Protein 8RW6 (pdb70)

Secondary structure (DSSP, 8-state):
--SEEEEEE-TT-BEEEE-THHHHHH---HHHHBTSBGGGTB-GGGHHHHHHHHHHHTT-SS-EEPPPEEEE-TTS-EEEEEEEEEEEEETTTTEEEEEEEEEEE-

Structure (mmCIF, N/CA/C/O backbone):
data_8RW6
#
_entry.id   8RW6
#
_cell.length_a   30.236
_cell.length_b   37.348
_cell.length_c   76.116
_cell.angle_alpha   90.00
_cell.angle_beta   90.00
_cell.angle_gamma   90.00
#
_symmetry.space_group_name_H-M   'P 21 21 21'
#
loop_
_entity.id
_entity.type
_entity.pdbx_description
1 polymer 'Basic helix-loop-helix ARNT-like protein 1'
2 water water
#
loop_
_atom_site.group_PDB
_atom_site.id
_atom_site.type_symbol
_atom_site.label_atom_id
_atom_site.label_alt_id
_atom_site.label_comp_id
_atom_site.label_asym_id
_atom_site.label_entity_id
_atom_site.label_seq_id
_atom_site.pdbx_PDB_ins_code
_atom_site.Cartn_x
_atom_site.Cartn_y
_atom_site.Cartn_z
_atom_site.occupancy
_atom_site.B_iso_or_equiv
_atom_site.auth_seq_id
_atom_site.auth_comp_id
_atom_site.auth_asym_id
_atom_site.auth_atom_id
_atom_site.pdbx_PDB_model_num
ATOM 1 N N . GLY A 1 1 ? 13.201 -17.535 -5.545 1.00 24.63 336 GLY B N 1
ATOM 2 C CA . GLY A 1 1 ? 12.170 -17.390 -4.535 1.00 19.84 336 GLY B CA 1
ATOM 3 C C . GLY A 1 1 ? 11.003 -16.556 -5.020 1.00 21.35 336 GLY B C 1
ATOM 4 O O . GLY A 1 1 ? 10.701 -16.539 -6.222 1.00 20.72 336 GLY B O 1
ATOM 5 N N . SER A 1 2 ? 10.347 -15.853 -4.091 1.00 19.16 337 SER B N 1
ATOM 6 C CA . SER A 1 2 ? 9.176 -15.048 -4.416 1.00 21.82 337 SER B CA 1
ATOM 7 C C . SER A 1 2 ? 9.353 -13.583 -4.024 1.00 20.49 337 SER B C 1
ATOM 8 O O . SER A 1 2 ? 8.377 -12.915 -3.672 1.00 22.43 337 SER B O 1
ATOM 11 N N . MET A 1 3 ? 10.593 -13.077 -4.057 1.00 18.46 338 MET B N 1
ATOM 12 C CA . MET A 1 3 ? 10.878 -11.651 -3.901 1.00 17.25 338 MET B CA 1
ATOM 13 C C . MET A 1 3 ? 10.871 -10.902 -5.230 1.00 18.19 338 MET B C 1
ATOM 14 O O . MET A 1 3 ? 11.160 -9.702 -5.263 1.00 15.65 338 MET B O 1
ATOM 19 N N . GLU A 1 4 ? 10.600 -11.588 -6.327 1.00 15.21 339 GLU B N 1
ATOM 20 C CA . GLU A 1 4 ? 10.515 -10.941 -7.621 1.00 15.31 339 GLU B CA 1
ATOM 21 C C . GLU A 1 4 ? 9.487 -11.695 -8.435 1.00 14.67 339 GLU B C 1
ATOM 22 O O . GLU A 1 4 ? 9.115 -12.822 -8.106 1.00 13.73 339 GLU B O 1
ATOM 28 N N . TYR A 1 5 ? 9.017 -11.059 -9.498 1.00 13.73 340 TYR B N 1
ATOM 29 C CA . TYR A 1 5 ? 8.173 -11.750 -10.454 1.00 13.00 340 TYR B CA 1
ATOM 30 C C . TYR A 1 5 ? 8.396 -11.114 -11.816 1.00 13.53 340 TYR B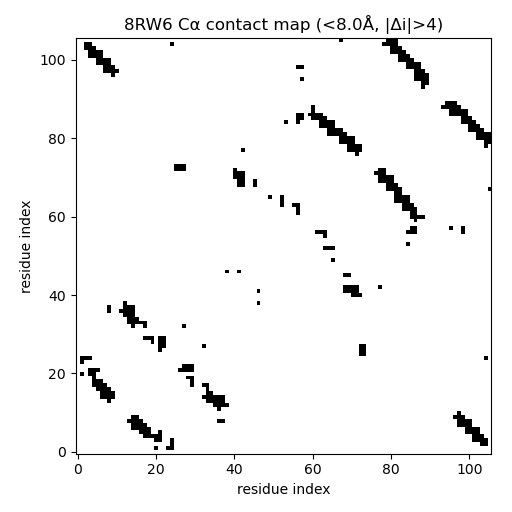 C 1
ATOM 31 O O . TYR A 1 5 ? 8.861 -9.977 -11.919 1.00 12.98 340 TYR B O 1
ATOM 40 N N . VAL A 1 6 ? 8.068 -11.866 -12.860 1.00 11.59 341 VAL B N 1
ATOM 41 C CA . VAL A 1 6 ? 8.343 -11.470 -14.235 1.00 13.88 341 VAL B CA 1
ATOM 42 C C . VAL A 1 6 ? 7.026 -11.105 -14.901 1.00 14.92 341 VAL B C 1
ATOM 43 O O . VAL A 1 6 ? 6.027 -11.822 -14.763 1.00 13.68 341 VAL B O 1
ATOM 47 N N . SER A 1 7 ? 7.031 -9.993 -15.631 1.00 13.06 342 SER B N 1
ATOM 48 C CA . SER A 1 7 ? 5.883 -9.575 -16.415 1.00 11.13 342 SER B CA 1
ATOM 49 C C . SER A 1 7 ? 6.352 -9.275 -17.829 1.00 12.33 342 SER B C 1
ATOM 50 O O . SER A 1 7 ? 7.547 -9.123 -18.078 1.00 13.68 342 SER B O 1
ATOM 53 N N . ARG A 1 8 ? 5.401 -9.177 -18.759 1.00 11.23 343 ARG B N 1
ATOM 54 C CA . ARG A 1 8 ? 5.672 -8.660 -20.096 1.00 10.35 343 ARG B CA 1
ATOM 55 C C . ARG A 1 8 ? 4.699 -7.533 -20.390 1.00 12.92 343 ARG B C 1
ATOM 56 O O . ARG A 1 8 ? 3.565 -7.535 -19.900 1.00 12.15 343 ARG B O 1
ATOM 64 N N . HIS A 1 9 ? 5.149 -6.570 -21.195 1.00 10.71 344 HIS B N 1
ATOM 65 C CA . HIS A 1 9 ? 4.371 -5.365 -21.444 1.00 11.64 344 HIS B CA 1
ATOM 66 C C . HIS A 1 9 ? 4.373 -5.001 -22.915 1.00 13.55 344 HIS B C 1
ATOM 67 O O . HIS A 1 9 ? 5.434 -4.911 -23.543 1.00 12.91 344 HIS B O 1
ATOM 74 N N . ALA A 1 10 ? 3.1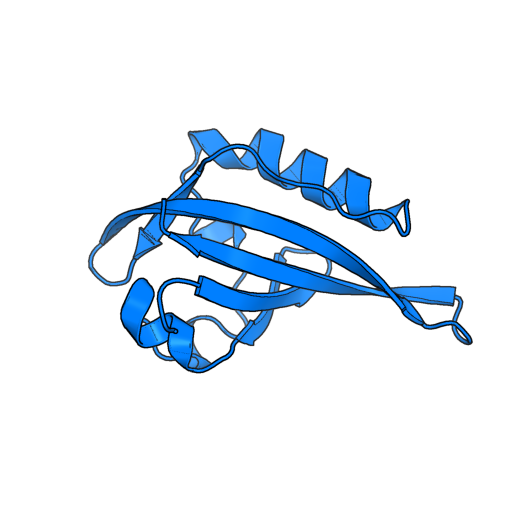71 -4.808 -23.451 1.00 13.47 345 ALA B N 1
ATOM 75 C CA . ALA A 1 10 ? 2.990 -4.228 -24.766 1.00 12.54 345 ALA B CA 1
ATOM 76 C C . ALA A 1 10 ? 3.301 -2.727 -24.715 1.00 13.13 345 ALA B C 1
ATOM 77 O O . ALA A 1 10 ? 3.595 -2.149 -23.658 1.00 12.38 345 ALA B O 1
ATOM 79 N N . ILE A 1 11 ? 3.179 -2.074 -25.873 1.00 13.67 346 ILE B N 1
ATOM 80 C CA . ILE A 1 11 ? 3.755 -0.742 -26.030 1.00 14.91 346 ILE B CA 1
ATOM 81 C C . ILE A 1 11 ? 3.059 0.336 -25.191 1.00 14.47 346 ILE B C 1
ATOM 82 O O . ILE A 1 11 ? 3.667 1.377 -24.910 1.00 12.12 346 ILE B O 1
ATOM 87 N N . ASP A 1 12 ? 1.815 0.136 -24.757 1.00 12.20 347 ASP B N 1
ATOM 88 C CA . ASP A 1 12 ? 1.199 1.118 -23.874 1.00 13.25 347 ASP B CA 1
ATOM 89 C C . ASP A 1 12 ? 1.309 0.716 -22.410 1.00 13.53 347 ASP B C 1
ATOM 90 O O . ASP A 1 12 ? 0.656 1.325 -21.553 1.00 12.76 347 ASP B O 1
ATOM 95 N N . GLY A 1 13 ? 2.135 -0.289 -22.110 1.00 11.81 348 GLY B N 1
ATOM 96 C CA . GLY A 1 13 ? 2.305 -0.783 -20.770 1.00 11.88 348 GLY B CA 1
ATOM 97 C C . GLY A 1 13 ? 1.434 -1.962 -20.427 1.00 10.21 348 GLY B C 1
ATOM 98 O O . GLY A 1 13 ? 1.622 -2.551 -19.360 1.00 11.48 348 GLY B O 1
ATOM 99 N N . LYS A 1 14 ? 0.505 -2.339 -21.305 1.00 10.24 349 LYS B N 1
ATOM 100 C CA . LYS A 1 14 ? -0.446 -3.397 -20.983 1.00 11.14 349 LYS B CA 1
ATOM 101 C C . LYS A 1 14 ? 0.268 -4.689 -20.587 1.00 9.52 349 LYS B C 1
ATOM 102 O O . LYS A 1 14 ? 1.134 -5.176 -21.314 1.00 10.59 349 LYS B O 1
ATOM 108 N N . PHE A 1 15 ? -0.097 -5.236 -19.425 1.00 11.02 350 PHE B N 1
ATOM 109 C CA . PHE A 1 15 ? 0.380 -6.558 -19.029 1.00 9.64 350 PHE B CA 1
ATOM 110 C C . PHE A 1 15 ? -0.105 -7.606 -20.016 1.00 11.74 350 PHE B C 1
ATOM 111 O O . PHE A 1 15 ? -1.313 -7.780 -20.200 1.00 10.34 350 PHE B O 1
ATOM 119 N N . VAL A 1 16 ? 0.822 -8.345 -20.620 1.00 9.89 351 VAL B N 1
ATOM 120 C CA . VAL A 1 16 ? 0.451 -9.471 -21.465 1.00 10.02 351 VAL B CA 1
ATOM 121 C C . VAL A 1 16 ? 0.982 -10.797 -20.932 1.00 14.42 351 VAL B C 1
ATOM 122 O O . VAL A 1 16 ? 0.706 -11.843 -21.521 1.00 12.51 351 VAL B O 1
ATOM 126 N N . PHE A 1 17 ? 1.732 -10.780 -19.838 1.00 10.59 352 PHE B N 1
ATOM 127 C CA . PHE A 1 17 ? 2.125 -11.988 -19.131 1.00 12.17 352 PHE B CA 1
ATOM 128 C C . PHE A 1 17 ? 2.422 -11.567 -17.704 1.00 13.88 352 PHE B C 1
ATOM 129 O O . PHE A 1 17 ? 2.993 -10.500 -17.489 1.00 12.54 352 PHE B O 1
ATOM 137 N N . VAL A 1 18 ? 2.017 -12.390 -16.738 1.00 12.03 353 VAL B N 1
ATOM 138 C CA . VAL A 1 18 ? 2.210 -12.114 -15.311 1.00 14.14 353 VAL B CA 1
ATOM 139 C C . VAL A 1 18 ? 2.436 -13.448 -14.621 1.00 15.90 353 VAL B C 1
ATOM 140 O O . VAL A 1 18 ? 1.512 -14.264 -14.563 1.00 14.75 353 VAL B O 1
ATOM 144 N N . ASP A 1 19 ? 3.632 -13.708 -14.097 1.00 14.70 354 ASP B N 1
ATOM 145 C CA . ASP A 1 19 ? 3.734 -15.025 -13.483 1.00 15.78 354 ASP B CA 1
ATOM 146 C C . ASP A 1 19 ? 3.137 -14.981 -12.077 1.00 13.00 354 ASP B C 1
ATOM 147 O O . ASP A 1 19 ? 2.976 -13.915 -11.476 1.00 12.99 354 ASP B O 1
ATOM 152 N N . GLN A 1 20 ? 2.796 -16.168 -11.562 1.00 16.54 355 GLN B N 1
ATOM 153 C CA . GLN A 1 20 ? 1.945 -16.263 -10.379 1.00 14.93 355 GLN B CA 1
ATOM 154 C C . GLN A 1 20 ? 2.568 -15.646 -9.132 1.00 15.98 355 GLN B C 1
ATOM 155 O O . GLN A 1 20 ? 1.838 -15.397 -8.163 1.00 14.19 355 GLN B O 1
ATOM 161 N N . ARG A 1 21 ? 3.886 -15.390 -9.123 1.00 12.00 356 ARG B N 1
ATOM 162 C CA . ARG A 1 21 ? 4.509 -14.771 -7.957 1.00 12.47 356 ARG B CA 1
ATOM 163 C C . ARG A 1 21 ? 4.038 -13.341 -7.740 1.00 14.29 356 ARG B C 1
ATOM 164 O O . ARG A 1 21 ? 4.280 -12.786 -6.661 1.00 15.79 356 ARG B O 1
ATOM 172 N N . ALA A 1 22 ? 3.362 -12.740 -8.726 1.00 13.63 357 ALA B N 1
ATOM 173 C CA . ALA A 1 22 ? 2.874 -11.374 -8.559 1.00 12.75 357 ALA B CA 1
ATOM 174 C C . ALA A 1 22 ? 1.874 -11.263 -7.421 1.00 14.77 357 ALA B C 1
ATOM 175 O O . ALA A 1 22 ? 1.816 -10.223 -6.747 1.00 15.22 357 ALA B O 1
ATOM 177 N N . THR A 1 23 ? 1.070 -12.311 -7.194 1.00 13.22 358 THR B N 1
ATOM 178 C CA . THR A 1 23 ? 0.055 -12.233 -6.151 1.00 13.12 358 THR B CA 1
ATOM 179 C C . THR A 1 23 ? 0.697 -12.136 -4.774 1.00 15.42 358 THR B C 1
ATOM 180 O O . THR A 1 23 ? 0.235 -11.371 -3.923 1.00 16.71 358 THR B O 1
ATOM 184 N N . ALA A 1 24 ? 1.787 -12.873 -4.547 1.00 12.98 359 ALA B N 1
ATOM 185 C CA . ALA A 1 24 ? 2.480 -12.772 -3.266 1.00 17.75 359 ALA B CA 1
ATOM 186 C C . ALA A 1 24 ? 2.934 -11.344 -3.002 1.00 19.75 359 ALA B C 1
ATOM 187 O O . ALA A 1 24 ? 2.841 -10.848 -1.873 1.00 20.11 359 ALA B O 1
ATOM 189 N N . ILE A 1 25 ? 3.401 -10.659 -4.040 1.00 17.47 360 ILE B N 1
ATOM 190 C CA . ILE A 1 25 ? 4.043 -9.360 -3.874 1.00 14.68 360 ILE B CA 1
ATOM 191 C C . ILE A 1 25 ? 3.038 -8.226 -3.926 1.00 16.73 360 ILE B C 1
ATOM 192 O O . ILE A 1 25 ? 3.186 -7.230 -3.217 1.00 16.88 360 ILE B O 1
ATOM 197 N N . LEU A 1 26 ? 2.025 -8.352 -4.782 1.00 14.53 361 LEU B N 1
ATOM 198 C CA . LEU A 1 26 ? 1.135 -7.244 -5.091 1.00 17.22 361 LEU B CA 1
ATOM 199 C C . LEU A 1 26 ? -0.302 -7.466 -4.646 1.00 17.27 361 LEU B C 1
ATOM 200 O O . LEU A 1 26 ? -1.089 -6.512 -4.678 1.00 16.52 361 LEU B O 1
ATOM 205 N N . ALA A 1 27 ? -0.656 -8.685 -4.227 1.00 15.72 362 ALA B N 1
ATOM 206 C CA . ALA A 1 27 ? -2.003 -9.097 -3.841 1.00 16.49 362 ALA B CA 1
ATOM 207 C C . ALA A 1 27 ? -3.012 -9.011 -4.979 1.00 18.63 362 ALA B C 1
ATOM 208 O O . ALA A 1 27 ? -4.216 -9.086 -4.725 1.00 24.06 362 ALA B O 1
ATOM 210 N N . TYR A 1 28 ? -2.570 -8.861 -6.228 1.00 14.93 363 TYR B N 1
ATOM 211 C CA . TYR A 1 28 ? -3.466 -9.013 -7.364 1.00 15.32 363 TYR B CA 1
ATOM 212 C C . TYR A 1 28 ? -3.353 -10.432 -7.896 1.00 13.56 363 TYR B C 1
ATOM 213 O O . TYR A 1 28 ? -2.259 -10.998 -7.948 1.00 15.19 363 TYR B O 1
ATOM 222 N N . LEU A 1 29 ? -4.487 -10.998 -8.296 1.00 16.20 364 LEU B N 1
ATOM 223 C CA . LEU A 1 29 ? -4.436 -12.186 -9.133 1.00 16.01 364 LEU B CA 1
ATOM 224 C C . LEU A 1 29 ? -3.837 -11.793 -10.483 1.00 13.10 364 LEU B C 1
ATOM 225 O O . LEU A 1 29 ? -3.953 -10.636 -10.904 1.00 13.50 364 LEU B O 1
ATOM 230 N N . PRO A 1 30 ? -3.154 -12.718 -11.164 1.00 12.20 365 PRO B N 1
ATOM 231 C CA . PRO A 1 30 ? -2.583 -12.360 -12.473 1.00 11.11 365 PRO B CA 1
ATOM 232 C C . PRO A 1 30 ? -3.624 -11.789 -13.423 1.00 13.27 365 PRO B C 1
ATOM 233 O O . PRO A 1 30 ? -3.318 -10.858 -14.178 1.00 12.76 365 PRO B O 1
ATOM 237 N N . GLN A 1 31 ? -4.865 -12.292 -13.359 1.00 11.99 366 GLN B N 1
ATOM 238 C CA . GLN A 1 31 ? -5.928 -11.847 -14.253 1.00 14.78 366 GLN B CA 1
ATOM 239 C C . GLN A 1 31 ? -6.321 -10.394 -14.014 1.00 14.86 366 GLN B C 1
ATOM 240 O O . GLN A 1 31 ? -6.838 -9.733 -14.925 1.00 15.91 366 GLN B O 1
ATOM 246 N N . GLU A 1 32 ? -6.121 -9.883 -12.799 1.00 13.08 367 GLU B N 1
ATOM 247 C CA . GLU A 1 32 ? -6.429 -8.480 -12.563 1.00 13.60 367 GLU B CA 1
ATOM 248 C C . GLU A 1 32 ? -5.406 -7.567 -13.222 1.00 13.87 367 GLU B C 1
ATOM 249 O O . GLU A 1 32 ? -5.753 -6.469 -13.662 1.00 14.69 367 GLU B O 1
ATOM 255 N N . LEU A 1 33 ? -4.148 -8.000 -13.313 1.00 12.25 368 LEU B N 1
ATOM 256 C CA . LEU A 1 33 ? -3.131 -7.178 -13.964 1.00 11.35 368 LEU B CA 1
ATOM 257 C C . LEU A 1 33 ? -3.175 -7.334 -15.482 1.00 10.08 368 LEU B C 1
ATOM 258 O O . LEU A 1 33 ? -3.095 -6.342 -16.216 1.00 9.93 368 LEU B O 1
ATOM 263 N N . LEU A 1 34 ? -3.282 -8.575 -15.968 1.00 12.17 369 LEU B N 1
ATOM 264 C CA . LEU A 1 34 ? -3.371 -8.828 -17.402 1.00 10.28 369 LEU B CA 1
ATOM 265 C C . LEU A 1 34 ? -4.439 -7.951 -18.044 1.00 11.04 369 LEU B C 1
ATOM 266 O O . LEU A 1 34 ? -5.569 -7.882 -17.561 1.00 12.64 369 LEU B O 1
ATOM 271 N N . GLY A 1 35 ? -4.093 -7.302 -19.145 1.00 10.24 370 GLY B N 1
ATOM 272 C CA . GLY A 1 35 ? -5.047 -6.461 -19.830 1.00 11.45 370 GLY B CA 1
ATOM 273 C C . GLY A 1 35 ? -5.171 -5.052 -19.293 1.00 14.13 370 GLY B C 1
ATOM 274 O O . GLY A 1 35 ? -5.969 -4.274 -19.829 1.00 15.24 370 GLY B O 1
ATOM 275 N N . THR A 1 36 ? -4.452 -4.721 -18.226 1.00 13.78 371 THR B N 1
ATOM 276 C CA . THR A 1 36 ? -4.325 -3.363 -17.717 1.00 11.63 371 THR B CA 1
ATOM 277 C C . THR A 1 36 ? -2.884 -2.904 -17.888 1.00 12.08 371 THR B C 1
ATOM 278 O O . THR A 1 36 ? -1.966 -3.718 -18.019 1.00 11.90 371 THR B O 1
ATOM 282 N N . SER A 1 37 ? -2.686 -1.585 -17.870 1.00 10.19 372 SER B N 1
ATOM 283 C CA . SER A 1 37 ? -1.376 -0.999 -18.136 1.00 12.14 372 SER B CA 1
ATOM 284 C C . SER A 1 37 ? -0.613 -0.801 -16.835 1.00 11.06 372 SER B C 1
ATOM 285 O O . SER A 1 37 ? -1.189 -0.388 -15.829 1.00 10.62 372 SER B O 1
ATOM 288 N N . CYS A 1 38 ? 0.689 -1.119 -16.851 1.00 10.99 373 CYS B N 1
ATOM 289 C CA . CYS A 1 38 ? 1.507 -0.869 -15.669 1.00 9.66 373 CYS B CA 1
ATOM 290 C C . CYS A 1 38 ? 1.445 0.591 -15.260 1.00 9.33 373 CYS B C 1
ATOM 291 O O . CYS A 1 38 ? 1.575 0.907 -14.075 1.00 11.71 373 CYS B O 1
ATOM 294 N N . TYR A 1 39 ? 1.240 1.495 -16.218 1.00 9.63 374 TYR B N 1
ATOM 295 C CA . TYR A 1 39 ? 1.215 2.908 -15.851 1.00 11.51 374 TYR B CA 1
ATOM 296 C C . TYR A 1 39 ? 0.027 3.243 -14.965 1.00 10.73 374 TYR B C 1
ATOM 297 O O . TYR A 1 39 ? 0.085 4.232 -14.230 1.00 10.56 374 TYR B O 1
ATOM 306 N N . GLU A 1 40 ? -1.028 2.432 -14.992 1.00 9.27 375 GLU B N 1
ATOM 307 C CA . GLU A 1 40 ? -2.145 2.673 -14.085 1.00 13.45 375 GLU B CA 1
ATOM 308 C C . GLU A 1 40 ? -1.770 2.462 -12.627 1.00 12.58 375 GLU B C 1
ATOM 309 O O . GLU A 1 40 ? -2.469 2.967 -11.745 1.00 12.64 375 GLU B O 1
ATOM 315 N N . TYR A 1 41 ? -0.694 1.726 -12.353 1.00 10.45 376 TYR B N 1
ATOM 316 C CA . TYR A 1 41 ? -0.310 1.412 -10.985 1.00 10.76 376 TYR B CA 1
ATOM 317 C C . TYR A 1 41 ? 0.901 2.189 -10.502 1.00 11.25 376 TYR B C 1
ATOM 318 O O . TYR A 1 41 ? 1.119 2.254 -9.290 1.00 14.74 376 TYR B O 1
ATOM 327 N N . PHE A 1 42 ? 1.688 2.774 -11.401 1.00 12.03 377 PHE B N 1
ATOM 328 C CA . PHE A 1 42 ? 2.861 3.528 -10.979 1.00 11.05 377 PHE B CA 1
ATOM 329 C C . PHE A 1 42 ? 2.417 4.761 -10.213 1.00 13.17 377 PHE B C 1
ATOM 330 O O . PHE A 1 42 ? 1.392 5.367 -10.532 1.00 12.77 377 PHE B O 1
ATOM 338 N N . HIS A 1 43 ? 3.183 5.124 -9.188 1.00 13.76 378 HIS B N 1
ATOM 339 C CA . HIS A 1 43 ? 2.968 6.408 -8.538 1.00 13.96 378 HIS B CA 1
ATOM 340 C C . HIS A 1 43 ? 3.106 7.515 -9.574 1.00 14.32 378 HIS B C 1
ATOM 341 O O . HIS A 1 43 ? 3.985 7.466 -10.433 1.00 12.18 378 HIS B O 1
ATOM 348 N N . GLN A 1 44 ? 2.229 8.522 -9.508 1.00 15.69 379 GLN B N 1
ATOM 349 C CA . GLN A 1 44 ? 2.266 9.547 -10.545 1.00 14.51 379 GLN B CA 1
ATOM 350 C C . GLN A 1 44 ? 3.612 10.270 -10.609 1.00 14.06 379 GLN B C 1
ATOM 351 O O . GLN A 1 44 ? 3.977 10.768 -11.676 1.00 15.64 379 GLN B O 1
ATOM 357 N N . ASP A 1 45 ? 4.381 10.294 -9.520 1.00 13.26 380 ASP B N 1
ATOM 358 C CA . ASP A 1 45 ? 5.703 10.914 -9.564 1.00 15.05 380 ASP B CA 1
ATOM 359 C C . ASP A 1 45 ? 6.677 10.146 -10.440 1.00 15.29 380 ASP B C 1
ATOM 360 O O . ASP A 1 45 ? 7.680 10.722 -10.874 1.00 14.96 380 ASP B O 1
ATOM 365 N N . ASP A 1 46 ? 6.427 8.854 -10.674 1.00 13.25 381 ASP B N 1
ATOM 366 C CA . ASP A 1 46 ? 7.382 7.969 -11.333 1.00 12.55 381 ASP B CA 1
ATOM 367 C C . ASP A 1 46 ? 7.065 7.730 -12.801 1.00 11.36 381 ASP B C 1
ATOM 368 O O . ASP A 1 46 ? 7.891 7.147 -13.507 1.00 12.09 381 ASP B O 1
ATOM 373 N N . ILE A 1 47 ? 5.891 8.157 -13.267 1.00 9.44 382 ILE B N 1
ATOM 374 C CA . ILE A 1 47 ? 5.466 7.919 -14.652 1.00 12.28 382 ILE B CA 1
ATOM 375 C C . ILE A 1 47 ? 6.520 8.377 -15.654 1.00 12.08 382 ILE B C 1
ATOM 376 O O . ILE A 1 47 ? 6.817 7.684 -16.636 1.00 12.74 382 ILE B O 1
ATOM 381 N N . GLY A 1 48 ? 7.064 9.579 -15.453 1.00 12.61 383 GLY B N 1
ATOM 382 C CA . GLY A 1 48 ? 7.911 10.166 -16.482 1.00 14.29 383 GLY B CA 1
ATOM 383 C C . GLY A 1 48 ? 9.176 9.369 -16.723 1.00 14.42 383 GLY B C 1
ATOM 384 O O . GLY A 1 48 ? 9.496 9.004 -17.861 1.00 14.78 383 GLY B O 1
ATOM 385 N N . HIS A 1 49 ? 9.928 9.101 -15.658 1.00 9.90 384 HIS B N 1
ATOM 386 C CA . HIS A 1 49 ? 11.190 8.413 -15.856 1.00 11.10 384 HIS B CA 1
ATOM 387 C C . HIS A 1 49 ? 10.974 6.948 -16.223 1.00 12.35 384 HIS B C 1
ATOM 388 O O . HIS A 1 49 ? 11.791 6.370 -16.945 1.00 11.33 384 HIS B O 1
ATOM 395 N N . LEU A 1 50 ? 9.878 6.333 -15.766 1.00 9.82 385 LEU B N 1
ATOM 396 C CA . LEU A 1 50 ? 9.622 4.951 -16.171 1.00 10.07 385 LEU B CA 1
ATOM 397 C C . LEU A 1 50 ? 9.252 4.884 -17.648 1.00 9.97 385 LEU B C 1
ATOM 398 O O . LEU A 1 50 ? 9.702 3.988 -18.370 1.00 12.08 385 LEU B O 1
ATOM 403 N N . ALA A 1 51 ? 8.450 5.838 -18.116 1.00 10.26 386 ALA B N 1
ATOM 404 C CA . ALA A 1 51 ? 8.098 5.912 -19.527 1.00 11.32 386 ALA B CA 1
ATOM 405 C C . ALA A 1 51 ? 9.320 6.153 -20.410 1.00 11.97 386 ALA B C 1
ATOM 406 O O . ALA A 1 51 ? 9.391 5.632 -21.528 1.00 12.31 386 ALA B O 1
ATOM 408 N N . GLU A 1 52 ? 10.291 6.923 -19.936 1.00 11.87 387 GLU B N 1
ATOM 409 C CA . GLU A 1 52 ? 11.474 7.164 -20.755 1.00 12.02 387 GLU B CA 1
ATOM 410 C C . GLU A 1 52 ? 12.373 5.932 -20.810 1.00 11.62 387 GLU B C 1
ATOM 411 O O . GLU A 1 52 ? 12.971 5.642 -21.850 1.00 11.77 387 GLU B O 1
ATOM 417 N N . CYS A 1 53 ? 12.484 5.198 -19.704 1.00 11.03 388 CYS B N 1
ATOM 418 C CA . CYS A 1 53 ? 13.214 3.929 -19.721 1.00 11.39 388 CYS B CA 1
ATOM 419 C C . CYS A 1 53 ? 12.508 2.890 -20.573 1.00 12.59 388 CYS B C 1
ATOM 420 O O . CYS A 1 53 ? 13.159 2.007 -21.145 1.00 12.17 388 CYS B O 1
ATOM 423 N N . HIS A 1 54 ? 11.180 2.953 -20.626 1.00 9.98 389 HIS B N 1
ATOM 424 C CA . HIS A 1 54 ? 10.435 2.070 -21.503 1.00 11.93 389 HIS B CA 1
ATOM 425 C C . HIS A 1 54 ? 10.687 2.430 -22.955 1.00 12.79 389 HIS B C 1
ATOM 426 O O . HIS A 1 54 ? 10.939 1.552 -23.786 1.00 13.94 389 HIS B O 1
ATOM 433 N N . ARG A 1 55 ? 10.664 3.723 -23.270 1.00 11.30 390 ARG B N 1
ATOM 434 C CA . ARG A 1 55 ? 10.978 4.152 -24.625 1.00 13.03 390 ARG B CA 1
ATOM 435 C C . ARG A 1 55 ? 12.405 3.778 -25.016 1.00 13.15 390 ARG B C 1
ATOM 436 O O . ARG A 1 55 ? 12.644 3.324 -26.139 1.00 13.15 390 ARG B O 1
ATOM 444 N N . GLN A 1 56 ? 13.368 3.988 -24.111 1.00 11.01 391 GLN B N 1
ATOM 445 C CA . GLN A 1 56 ? 14.759 3.628 -24.381 1.00 10.98 391 GLN B CA 1
ATOM 446 C C . GLN A 1 56 ? 14.897 2.171 -24.802 1.00 13.76 391 GLN B C 1
ATOM 447 O O . GLN A 1 56 ? 15.551 1.862 -25.802 1.00 14.42 391 GLN B O 1
ATOM 453 N N . VAL A 1 57 ? 14.305 1.257 -24.027 1.00 12.02 392 VAL B N 1
ATOM 454 C CA . VAL A 1 57 ? 14.515 -0.168 -24.255 1.00 13.73 392 VAL B CA 1
ATOM 455 C C . VAL A 1 57 ? 13.869 -0.628 -25.557 1.00 14.60 392 VAL B C 1
ATOM 456 O O . VAL A 1 57 ? 14.296 -1.632 -26.137 1.00 16.64 392 VAL B O 1
ATOM 460 N N . LEU A 1 58 ? 12.865 0.097 -26.057 1.00 14.57 393 LEU B N 1
ATOM 461 C CA . LEU A 1 58 ? 12.285 -0.259 -27.344 1.00 14.86 393 LEU B CA 1
ATOM 462 C C . LEU A 1 58 ? 13.274 -0.094 -28.490 1.00 15.15 393 LEU B C 1
ATOM 463 O O . LEU A 1 58 ? 13.038 -0.633 -29.572 1.00 12.63 393 LEU B O 1
ATOM 468 N N . GLN A 1 59 ? 14.359 0.657 -28.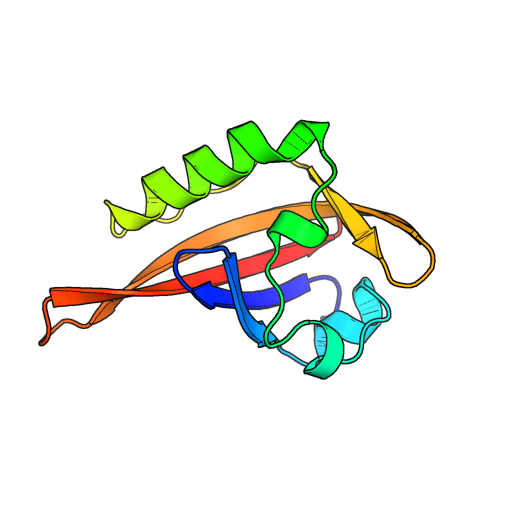291 1.00 16.45 394 GLN B N 1
ATOM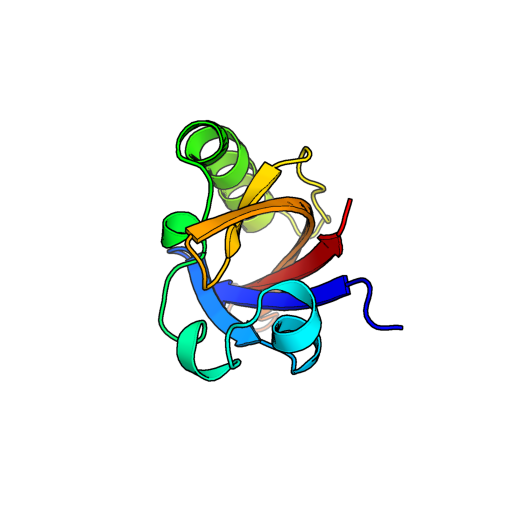 469 C CA . GLN A 1 59 ? 15.279 0.989 -29.372 1.00 13.89 394 GLN B CA 1
ATOM 470 C C . GLN A 1 59 ? 16.632 0.309 -29.223 1.00 15.81 394 GLN B C 1
ATOM 471 O O . GLN A 1 59 ? 17.568 0.651 -29.951 1.00 14.22 394 GLN B O 1
ATOM 477 N N . THR A 1 60 ? 16.770 -0.623 -28.285 1.00 14.52 395 THR B N 1
ATOM 478 C CA . THR A 1 60 ? 18.047 -1.286 -28.071 1.00 13.44 395 THR B CA 1
ATOM 479 C C . THR A 1 60 ? 17.777 -2.717 -27.637 1.00 13.82 395 THR B C 1
ATOM 480 O O . THR A 1 60 ? 16.711 -3.022 -27.104 1.00 14.72 395 THR B O 1
ATOM 484 N N . ARG A 1 61 ? 18.730 -3.604 -27.891 1.00 13.16 396 ARG B N 1
ATOM 485 C CA . ARG A 1 61 ? 18.590 -4.944 -27.360 1.00 13.37 396 ARG B CA 1
ATOM 486 C C . ARG A 1 61 ? 19.215 -5.087 -25.985 1.00 13.67 396 ARG B C 1
ATOM 487 O O . ARG A 1 61 ? 19.106 -6.161 -25.385 1.00 12.53 396 ARG B O 1
ATOM 495 N N . GLU A 1 62 ? 19.813 -4.021 -25.453 1.00 13.53 397 GLU B N 1
ATOM 496 C CA . GLU A 1 62 ? 20.425 -4.041 -24.133 1.00 12.20 397 GLU B CA 1
ATOM 497 C C . GLU A 1 62 ? 19.350 -3.951 -23.049 1.00 13.05 397 GLU B C 1
ATOM 498 O O . GLU A 1 62 ? 18.249 -3.440 -23.274 1.00 14.04 397 GLU B O 1
ATOM 504 N N . LYS A 1 63 ? 19.674 -4.462 -21.860 1.00 14.50 398 LYS B N 1
ATOM 505 C CA . LYS A 1 63 ? 18.746 -4.311 -20.749 1.00 12.51 398 LYS B CA 1
ATOM 506 C C . LYS A 1 63 ? 18.904 -2.934 -20.116 1.00 14.16 398 LYS B C 1
ATOM 507 O O . LYS A 1 63 ? 19.961 -2.302 -20.191 1.00 15.04 398 LYS B O 1
ATOM 513 N N . ILE A 1 64 ? 17.809 -2.460 -19.530 1.00 14.19 399 ILE B N 1
ATOM 514 C CA . ILE A 1 64 ? 17.712 -1.161 -18.880 1.00 16.22 399 ILE B CA 1
ATOM 515 C C . ILE A 1 64 ? 17.224 -1.407 -17.459 1.00 17.37 399 ILE B C 1
ATOM 516 O O . ILE A 1 64 ? 16.267 -2.160 -17.254 1.00 15.42 399 ILE B O 1
ATOM 521 N N . THR A 1 65 ? 17.873 -0.793 -16.476 1.00 15.94 400 THR B N 1
ATOM 522 C CA . THR A 1 65 ? 17.428 -0.911 -15.094 1.00 15.64 400 THR B CA 1
ATOM 523 C C . THR A 1 65 ? 16.761 0.396 -14.686 1.00 16.08 400 THR B C 1
ATOM 524 O O . THR A 1 65 ? 17.309 1.477 -14.934 1.00 14.25 400 THR B O 1
ATOM 528 N N . THR A 1 66 ? 15.564 0.303 -14.100 1.00 13.10 401 THR B N 1
ATOM 529 C CA . THR A 1 66 ? 14.904 1.516 -13.644 1.00 15.24 401 THR B CA 1
ATOM 530 C C . THR A 1 66 ? 15.489 1.962 -12.307 1.00 15.92 401 THR B C 1
ATOM 531 O O . THR A 1 66 ? 16.135 1.192 -11.594 1.00 17.37 401 THR B O 1
ATOM 535 N N . ASN A 1 67 ? 15.229 3.222 -11.965 1.00 17.27 402 ASN B N 1
ATOM 536 C CA . ASN A 1 67 ? 15.309 3.644 -10.580 1.00 19.14 402 ASN B CA 1
ATOM 537 C C . ASN A 1 67 ? 14.246 2.903 -9.762 1.00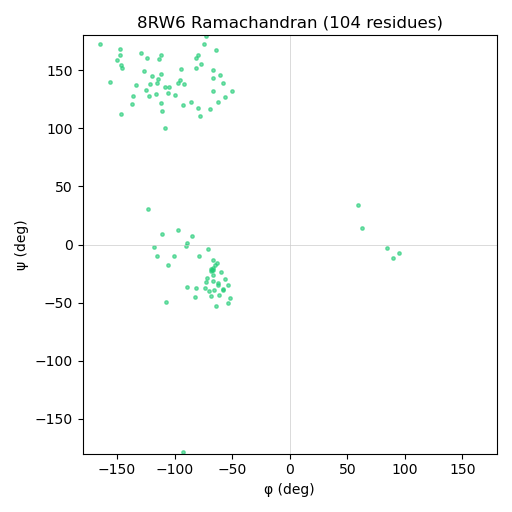 18.67 402 ASN B C 1
ATOM 538 O O . ASN A 1 67 ? 13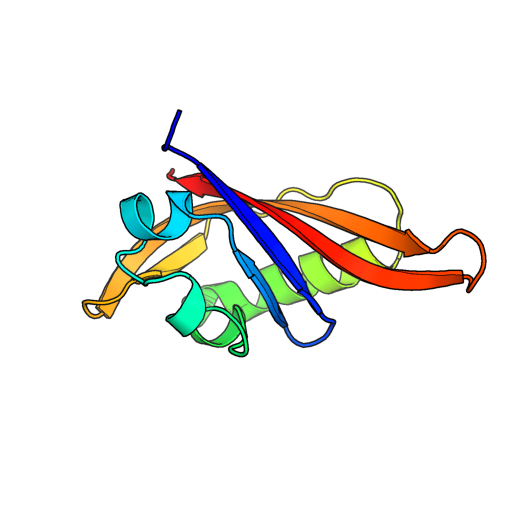.347 2.251 -10.301 1.00 16.09 402 ASN B O 1
ATOM 543 N N . CYS A 1 68 ? 14.369 2.987 -8.439 1.00 16.56 403 CYS B N 1
ATOM 544 C CA . CYS A 1 68 ? 13.292 2.524 -7.582 1.00 17.80 403 CYS B CA 1
ATOM 545 C C . CYS A 1 68 ? 12.031 3.322 -7.884 1.00 15.65 403 CYS B C 1
ATOM 546 O O . CYS A 1 68 ? 12.095 4.501 -8.234 1.00 18.19 403 CYS B O 1
ATOM 549 N N . TYR A 1 69 ? 10.875 2.666 -7.781 1.00 14.56 404 TYR B N 1
ATOM 550 C CA . TYR A 1 69 ? 9.614 3.372 -7.990 1.00 13.84 404 TYR B CA 1
ATOM 551 C C . TYR A 1 69 ? 8.557 2.754 -7.093 1.00 14.07 404 TYR B C 1
ATOM 552 O O 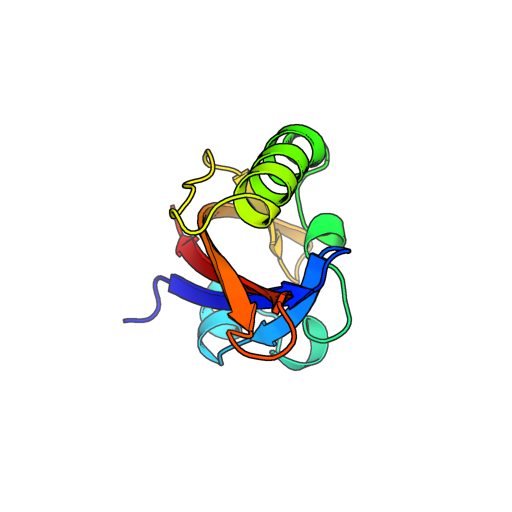. TYR A 1 69 ? 8.749 1.675 -6.526 1.00 14.99 404 TYR B O 1
ATOM 561 N N . LYS A 1 70 ? 7.426 3.439 -6.983 1.00 12.56 405 LYS B N 1
ATOM 562 C CA . LYS A 1 70 ? 6.322 2.994 -6.141 1.00 13.26 405 LYS B CA 1
ATOM 563 C C . LYS A 1 70 ? 5.206 2.433 -7.003 1.00 14.42 405 LYS B C 1
ATOM 564 O O . LYS A 1 70 ? 4.836 3.026 -8.022 1.00 13.66 405 LYS B O 1
ATOM 570 N N . PHE A 1 71 ? 4.669 1.292 -6.580 1.00 14.59 406 PHE B N 1
ATOM 571 C CA . PHE A 1 71 ? 3.634 0.568 -7.305 1.00 13.43 406 PHE B CA 1
ATOM 572 C C . PHE A 1 71 ? 2.428 0.409 -6.389 1.00 14.08 406 PHE B C 1
ATOM 573 O O . PHE A 1 71 ? 2.569 -0.069 -5.260 1.00 14.77 406 PHE B O 1
ATOM 581 N N . LYS A 1 72 ? 1.249 0.803 -6.871 1.00 14.11 407 LYS B N 1
ATOM 582 C CA . LYS A 1 72 ? 0.032 0.742 -6.059 1.00 14.83 407 LYS B CA 1
ATOM 583 C C . LYS A 1 72 ? -0.520 -0.679 -6.022 1.00 15.17 407 LYS B C 1
ATOM 584 O O . LYS A 1 72 ? -0.928 -1.221 -7.061 1.00 13.93 407 LYS B O 1
ATOM 590 N N . ILE A 1 73 ? -0.570 -1.272 -4.827 1.00 14.03 408 ILE B N 1
ATOM 591 C CA . ILE A 1 73 ? -1.056 -2.648 -4.699 1.00 16.09 408 ILE B CA 1
ATOM 592 C C . ILE A 1 73 ? -2.551 -2.686 -4.409 1.00 16.84 408 ILE B C 1
ATOM 593 O O . ILE A 1 73 ? -3.210 -1.645 -4.317 1.00 16.84 408 ILE B O 1
ATOM 598 N N . LYS A 1 74 ? -3.089 -3.902 -4.245 1.00 16.88 409 LYS B N 1
ATOM 599 C CA . LYS A 1 74 ? -4.535 -4.089 -4.284 1.00 18.10 409 LYS B CA 1
ATOM 600 C C . LYS A 1 74 ? -5.254 -3.241 -3.245 1.00 18.57 409 LYS B C 1
ATOM 601 O O . LYS A 1 74 ? -6.338 -2.709 -3.517 1.00 18.32 409 LYS B O 1
ATOM 607 N N . ASP A 1 75 ? -4.684 -3.101 -2.052 1.00 18.53 410 ASP B N 1
ATOM 608 C CA . ASP A 1 75 ? -5.355 -2.338 -1.007 1.00 19.94 410 ASP B CA 1
ATOM 609 C C . ASP A 1 75 ? -5.090 -0.843 -1.105 1.00 19.74 410 ASP B C 1
ATOM 610 O O . ASP A 1 75 ? -5.462 -0.098 -0.191 1.00 26.67 410 ASP B O 1
ATOM 615 N N . GLY A 1 76 ? -4.438 -0.389 -2.172 1.00 21.15 411 GLY B N 1
ATOM 616 C CA . GLY A 1 76 ? -4.253 1.021 -2.392 1.00 19.40 411 GLY B CA 1
ATOM 617 C C . GLY A 1 76 ? -2.999 1.614 -1.794 1.00 18.43 411 GLY B C 1
ATOM 618 O O . GLY A 1 76 ? -2.663 2.761 -2.118 1.00 18.51 411 GLY B O 1
ATOM 619 N N . SER A 1 77 ? -2.304 0.884 -0.930 1.00 16.72 412 SER B N 1
ATOM 620 C CA . SER A 1 77 ? -0.990 1.309 -0.502 1.00 16.32 412 SER B CA 1
ATOM 621 C C . SER A 1 77 ? 0.021 1.068 -1.619 1.00 16.70 412 SER B C 1
ATOM 622 O O . SER A 1 77 ? -0.266 0.433 -2.635 1.00 17.17 412 SER B O 1
ATOM 625 N N . PHE A 1 78 ? 1.230 1.562 -1.406 1.00 16.47 413 PHE B N 1
ATOM 626 C CA . PHE A 1 78 ? 2.297 1.499 -2.396 1.00 17.83 413 PHE B CA 1
ATOM 627 C C . PHE A 1 78 ? 3.441 0.638 -1.886 1.00 19.55 413 PHE B C 1
ATOM 628 O O . PHE A 1 78 ? 3.827 0.730 -0.718 1.00 20.36 413 PHE B O 1
ATOM 636 N N . ILE A 1 79 ? 4.001 -0.184 -2.761 1.00 14.67 414 ILE B N 1
ATOM 637 C CA . ILE A 1 79 ? 5.267 -0.821 -2.447 1.00 19.15 414 ILE B CA 1
ATOM 638 C C . ILE A 1 79 ? 6.315 -0.244 -3.373 1.00 17.30 414 ILE B C 1
ATOM 639 O O . ILE A 1 79 ? 6.011 0.375 -4.394 1.00 18.61 414 ILE B O 1
ATOM 644 N N . THR A 1 80 ? 7.569 -0.445 -2.998 1.00 17.94 415 THR B N 1
ATOM 645 C CA . THR A 1 80 ? 8.697 0.006 -3.793 1.00 17.03 415 THR B CA 1
ATOM 646 C C . THR A 1 80 ? 9.243 -1.172 -4.589 1.00 16.85 415 THR B C 1
ATOM 647 O O . THR A 1 80 ? 9.493 -2.246 -4.030 1.00 18.53 415 THR B O 1
ATOM 651 N N . LEU A 1 81 ? 9.398 -0.971 -5.891 1.00 15.16 416 LEU B N 1
ATOM 652 C CA . LEU A 1 81 ? 9.969 -1.959 -6.789 1.00 14.28 416 LEU B CA 1
ATOM 653 C C . LEU A 1 81 ? 11.154 -1.356 -7.525 1.00 15.00 416 LEU B C 1
ATOM 654 O O . LEU A 1 81 ? 11.287 -0.133 -7.626 1.00 12.55 416 LEU B O 1
ATOM 659 N N . ARG A 1 82 ? 12.003 -2.234 -8.063 1.00 14.09 417 ARG B N 1
ATOM 660 C CA . ARG A 1 82 ? 12.958 -1.874 -9.105 1.00 15.13 417 ARG B CA 1
ATOM 661 C C . ARG A 1 82 ? 12.877 -2.933 -10.196 1.00 16.01 417 ARG B C 1
ATOM 662 O O . ARG A 1 82 ? 12.783 -4.127 -9.896 1.00 16.22 417 ARG B O 1
ATOM 670 N N . SER A 1 83 ? 12.883 -2.504 -11.458 1.00 13.98 418 SER B N 1
ATOM 671 C CA . SER A 1 83 ? 12.698 -3.417 -12.577 1.00 12.67 418 SER B CA 1
ATOM 672 C C . SER A 1 83 ? 13.910 -3.411 -13.501 1.00 14.76 418 SER B C 1
ATOM 673 O O . SER A 1 83 ? 14.582 -2.387 -13.663 1.00 16.60 418 SER B O 1
ATOM 676 N N . ARG A 1 84 ? 14.205 -4.582 -14.066 1.00 15.24 419 ARG B N 1
ATOM 677 C CA . ARG A 1 84 ? 15.149 -4.741 -15.163 1.00 12.71 419 ARG B CA 1
ATOM 678 C C . ARG A 1 84 ? 14.351 -5.140 -16.396 1.00 13.20 419 ARG B C 1
ATOM 679 O O . ARG A 1 84 ? 13.655 -6.161 -16.382 1.00 10.82 419 ARG B O 1
ATOM 687 N N . TRP A 1 85 ? 14.461 -4.331 -17.447 1.00 14.16 420 TRP B N 1
ATOM 688 C CA . TRP A 1 85 ? 13.689 -4.447 -18.678 1.00 12.59 420 TRP B CA 1
ATOM 689 C C . TRP A 1 85 ? 14.586 -4.794 -19.852 1.00 11.75 420 TRP B C 1
ATOM 690 O O . TRP A 1 85 ? 15.681 -4.250 -19.981 1.00 10.44 420 TRP B O 1
ATOM 701 N N . PHE A 1 86 ? 14.091 -5.636 -20.756 1.00 11.71 421 PHE B N 1
ATOM 702 C CA . PHE A 1 86 ? 14.722 -5.741 -22.064 1.00 12.58 421 PHE B CA 1
ATOM 703 C C . PHE A 1 86 ? 13.636 -6.003 -23.095 1.00 12.20 421 PHE B C 1
ATOM 704 O O . PHE A 1 86 ? 12.590 -6.570 -22.774 1.00 11.20 421 PHE B O 1
ATOM 712 N N . SER A 1 87 ? 13.878 -5.575 -24.329 1.00 12.94 422 SER B N 1
ATOM 713 C CA . SER A 1 87 ? 12.843 -5.688 -25.344 1.00 11.62 422 SER B CA 1
ATOM 714 C C . SER A 1 87 ? 13.024 -6.974 -26.136 1.00 16.66 422 SER B C 1
ATO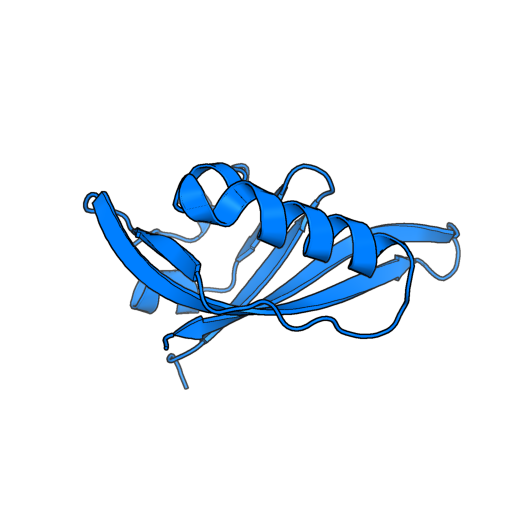M 715 O O . SER A 1 87 ? 14.136 -7.500 -26.276 1.00 14.64 422 SER B O 1
ATOM 718 N N . PHE A 1 88 ? 11.906 -7.500 -26.631 1.00 14.28 423 PHE B N 1
ATOM 719 C CA . PHE A 1 88 ? 11.899 -8.758 -27.368 1.00 16.34 423 PHE B CA 1
ATOM 720 C C . PHE A 1 88 ? 11.633 -8.439 -28.832 1.00 18.62 423 PHE B C 1
ATOM 721 O O . PHE A 1 88 ? 10.489 -8.194 -29.228 1.00 19.21 423 PHE B O 1
ATOM 729 N N . MET A 1 89 ? 12.702 -8.421 -29.622 1.00 18.51 424 MET B N 1
ATOM 730 C CA . MET A 1 89 ? 12.622 -8.199 -31.058 1.00 21.85 424 MET B CA 1
ATOM 731 C C . MET A 1 89 ? 12.359 -9.542 -31.727 1.00 26.09 424 MET B C 1
ATOM 732 O O . MET A 1 89 ? 13.114 -10.495 -31.518 1.00 25.44 424 MET B O 1
ATOM 737 N N . ASN A 1 90 ? 11.278 -9.632 -32.483 1.00 26.06 425 ASN B N 1
ATOM 738 C CA . ASN A 1 90 ? 11.060 -10.807 -33.315 1.00 27.57 425 ASN B CA 1
ATOM 739 C C . ASN A 1 90 ? 12.091 -10.796 -34.433 1.00 30.83 425 ASN B C 1
ATOM 740 O O . ASN A 1 90 ? 12.065 -9.886 -35.274 1.00 28.05 425 ASN B O 1
ATOM 745 N N . PRO A 1 91 ? 12.993 -11.781 -34.500 1.00 31.18 426 PRO B N 1
ATOM 746 C CA . PRO A 1 91 ? 14.096 -11.721 -35.471 1.00 33.04 426 PRO B CA 1
ATOM 747 C C . PRO A 1 91 ? 13.675 -11.928 -36.918 1.00 36.31 426 PRO B C 1
ATOM 748 O O . PRO A 1 91 ? 14.534 -11.836 -37.805 1.00 34.07 426 PRO B O 1
ATOM 752 N N . TRP A 1 92 ? 12.401 -12.215 -37.190 1.00 34.01 427 TRP B N 1
ATOM 753 C CA . TRP A 1 92 ? 11.911 -12.343 -38.557 1.00 35.15 427 TRP B CA 1
ATOM 754 C C . TRP A 1 92 ? 11.041 -11.169 -38.979 1.00 34.60 427 TRP B C 1
ATOM 755 O O . TRP A 1 92 ? 11.260 -10.601 -40.056 1.00 35.50 427 TRP B O 1
ATOM 766 N N . THR A 1 93 ? 10.056 -10.790 -38.156 1.00 33.13 428 THR B N 1
ATOM 767 C CA . THR A 1 93 ? 9.187 -9.654 -38.453 1.00 33.66 428 THR B CA 1
ATOM 768 C C . THR A 1 93 ? 9.834 -8.309 -38.150 1.00 34.71 428 THR B C 1
ATOM 769 O O . THR A 1 93 ? 9.260 -7.276 -38.512 1.00 35.23 428 THR B O 1
ATOM 773 N N . LYS A 1 94 ? 10.993 -8.296 -37.484 1.00 34.00 429 LYS B N 1
ATOM 774 C CA . LYS A 1 94 ? 11.730 -7.067 -37.176 1.00 30.47 429 LYS B CA 1
ATOM 775 C C . LYS A 1 94 ? 10.891 -6.100 -36.339 1.00 35.17 429 LYS B C 1
ATOM 776 O O . LYS A 1 94 ? 11.003 -4.876 -36.469 1.00 35.15 429 LYS B O 1
ATOM 782 N N . GLU A 1 95 ? 10.048 -6.648 -35.470 1.00 30.93 430 GLU B N 1
ATOM 783 C CA . GLU A 1 95 ? 9.176 -5.869 -34.607 1.00 28.05 430 GLU B CA 1
ATOM 784 C C . GLU A 1 95 ? 9.476 -6.198 -33.153 1.00 25.79 430 GLU B C 1
ATOM 785 O O . GLU A 1 95 ? 9.685 -7.366 -32.804 1.00 26.59 430 GLU B O 1
ATOM 791 N N . VAL A 1 96 ? 9.510 -5.173 -32.306 1.00 21.39 431 VAL B N 1
ATOM 792 C CA . VAL A 1 96 ? 9.552 -5.387 -30.863 1.00 19.47 431 VAL B CA 1
ATOM 793 C C . VAL A 1 96 ? 8.134 -5.730 -30.427 1.00 18.64 431 VAL B C 1
ATOM 794 O O . VAL A 1 96 ? 7.239 -4.886 -30.487 1.00 22.91 431 VAL B O 1
ATOM 798 N N . GLU A 1 97 ? 7.915 -6.978 -30.019 1.00 17.89 432 GLU B N 1
ATOM 799 C CA . GLU A 1 97 ? 6.552 -7.391 -29.690 1.00 22.63 432 GLU B CA 1
ATOM 800 C C . GLU A 1 97 ? 6.145 -6.953 -28.288 1.00 20.45 432 GLU B C 1
ATOM 801 O O . GLU A 1 97 ? 4.990 -6.581 -28.064 1.00 18.23 432 GLU B O 1
ATOM 807 N N . TYR A 1 98 ? 7.078 -7.001 -27.339 1.00 17.69 433 TYR B N 1
ATOM 808 C CA . TYR A 1 98 ? 6.802 -6.680 -25.947 1.00 14.07 433 TYR B CA 1
ATOM 809 C C . TYR A 1 98 ? 8.142 -6.468 -25.265 1.00 13.92 433 TYR B C 1
ATOM 810 O O . TYR A 1 98 ? 9.195 -6.733 -25.844 1.00 12.93 433 TYR B O 1
ATOM 819 N N . ILE A 1 99 ? 8.095 -6.006 -24.023 1.00 10.29 434 ILE B N 1
ATOM 820 C CA . ILE A 1 99 ? 9.290 -5.976 -23.198 1.00 11.34 434 ILE B CA 1
ATOM 821 C C . ILE A 1 99 ? 9.113 -6.985 -22.075 1.00 11.46 434 ILE B C 1
ATOM 822 O O . ILE A 1 99 ? 7.994 -7.244 -21.611 1.00 10.46 434 ILE B O 1
ATOM 827 N N . VAL A 1 100 ? 10.231 -7.592 -21.660 1.00 11.05 435 VAL B N 1
ATOM 828 C CA . VAL A 1 100 ? 10.275 -8.494 -20.513 1.00 10.20 435 VAL B CA 1
ATOM 829 C C . VAL A 1 100 ? 10.743 -7.696 -19.307 1.00 13.35 435 VAL B C 1
ATOM 830 O O . VAL A 1 100 ? 11.659 -6.867 -19.415 1.00 12.62 435 VAL B O 1
ATOM 834 N N . SER A 1 101 ? 10.117 -7.937 -18.155 1.00 12.70 436 SER B N 1
ATOM 835 C CA . SER A 1 101 ? 10.394 -7.161 -16.953 1.00 12.87 436 SER B CA 1
ATOM 836 C C . SER A 1 101 ? 10.481 -8.095 -15.762 1.00 13.56 436 SER B C 1
ATOM 837 O O . SER A 1 101 ? 9.509 -8.789 -15.455 1.00 16.37 436 SER B O 1
ATOM 840 N N . THR A 1 102 ? 11.633 -8.095 -15.093 1.00 11.74 437 THR B N 1
ATOM 841 C CA . THR A 1 102 ? 11.784 -8.705 -13.779 1.00 13.29 437 THR B CA 1
ATOM 842 C C . THR A 1 102 ? 11.530 -7.627 -12.735 1.00 16.11 437 THR B C 1
ATOM 843 O O . THR A 1 102 ? 12.238 -6.613 -12.700 1.00 15.34 437 THR B O 1
ATOM 847 N N . ASN A 1 103 ? 10.531 -7.843 -11.888 1.00 14.91 438 ASN B N 1
ATOM 848 C CA . ASN A 1 103 ? 10.073 -6.828 -10.949 1.00 12.68 438 ASN B CA 1
ATOM 849 C C . ASN A 1 103 ? 10.446 -7.277 -9.546 1.00 16.88 438 ASN B C 1
ATOM 850 O O . ASN A 1 103 ? 9.962 -8.309 -9.070 1.00 14.25 438 ASN B O 1
ATOM 855 N N . THR A 1 104 ? 11.334 -6.525 -8.902 1.00 16.24 439 THR B N 1
ATOM 856 C CA . THR A 1 104 ? 11.966 -6.966 -7.667 1.00 16.01 439 THR B CA 1
ATOM 857 C C . THR A 1 104 ? 11.552 -6.036 -6.541 1.00 15.67 439 THR B C 1
ATOM 858 O O . THR A 1 104 ? 11.640 -4.810 -6.679 1.00 15.99 439 THR B O 1
ATOM 862 N N . VAL A 1 105 ? 11.086 -6.625 -5.438 1.00 15.66 440 VAL B N 1
ATOM 863 C CA . VAL A 1 105 ? 10.741 -5.856 -4.252 1.00 14.92 440 VAL B CA 1
ATOM 864 C C . VAL A 1 105 ? 12.003 -5.257 -3.657 1.00 15.68 440 VAL B C 1
ATOM 865 O O . VAL A 1 105 ? 12.997 -5.959 -3.440 1.00 15.81 440 VAL B O 1
ATOM 869 N N . VAL A 1 106 ? 11.949 -3.970 -3.338 1.00 18.21 441 VAL B N 1
ATOM 870 C CA . VAL A 1 106 ? 13.066 -3.270 -2.725 1.00 19.12 441 VAL B CA 1
ATOM 871 C C . VAL A 1 106 ? 12.853 -3.223 -1.225 1.00 21.49 441 VAL B C 1
ATOM 872 O O . VAL A 1 106 ? 11.786 -2.783 -0.781 1.00 24.13 441 VAL B O 1
#

Radius of gyration: 13.08 Å; Cα contacts (8 Å, |Δi|>4): 223; chains: 1; bounding box: 27×28×38 Å

Sequence (106 aa):
GSMEYVSRHAIDGKFVFVDQRATAILAYLPQELLGTSCYEYFHQDDIGHLAECHRQVLQTREKITTNCYKFKIKDGSFITLRSRWFSFMNPWTKEVEYIVSTNTVV

Solvent-accessible surface area: 6234 Å² total; per-residue (Å²): 104,43,135,66,2,36,0,87,8,23,140,92,0,86,4,68,77,11,26,151,70,0,48,81,21,0,47,24,99,26,130,67,0,67,52,36,19,6,48,119,25,12,57,161,121,19,56,50,66,0,40,69,20,7,141,79,0,37,153,46,199,126,144,38,63,0,94,44,8,88,4,86,26,102,112,37,56,77,38,36,2,87,0,134,7,86,10,84,79,26,76,214,75,150,109,46,85,34,2,20,0,37,6,51,55,103

Foldseek 3Di:
DLQKWKFKAFPQQATQDTDQSCCVVFVDGRVVRHGPHQLVFWDPVCNPQVNVQSVVQQVDQDKDKGDWTWGQGDVRHTFIWIKIKHFDQDPPVRHGGIIMIIIGGD

Nearest PDB structures (foldseek):
  4f3l-assembly1_B  TM=9.671E-01  e=1.029E-18  Mus musculus
  8osk-assembly1_N  TM=9.794E-01  e=2.335E-18  Mus musculus
  5f5y-assembly1_A  TM=9.579E-01  e=3.074E-14  Drosophila melanogaster
  5f69-assembly1_A  TM=9.557E-01  e=1.584E-13  Drosophila melanogaster
  7xi3-assembly1_A  TM=9.469E-01  e=5.974E-12  Mus musculus

B-factor: mean 16.83, std 6.28, range [9.24, 44.64]